Protein AF-A0AAV8YZI4-F1 (afdb_monomer_lite)

Sequence (78 aa):
MEIPYYFGKVTLASASEATWKVSTDAISNLKQGLVSLFNDSFSKQLQETAQDRTELDKGFVEILLRKIKRLVQFVPVK

Structure (mmCIF, N/CA/C/O backbone):
data_AF-A0AAV8YZI4-F1
#
_entry.id   AF-A0AAV8YZI4-F1
#
loop_
_atom_site.group_PDB
_atom_site.id
_atom_site.type_symbol
_atom_site.label_atom_id
_atom_site.label_alt_id
_atom_site.label_comp_id
_atom_site.label_asym_id
_atom_site.label_entity_id
_atom_site.label_seq_id
_atom_site.pdbx_PDB_ins_code
_atom_site.Cartn_x
_atom_site.Cartn_y
_atom_site.Cartn_z
_atom_site.occupancy
_atom_site.B_iso_or_equiv
_atom_site.auth_seq_id
_atom_site.auth_comp_id
_atom_site.auth_asym_id
_atom_site.auth_atom_id
_atom_site.pdbx_PDB_model_num
ATOM 1 N N . MET A 1 1 ? -34.681 1.544 -55.067 1.00 40.03 1 MET A N 1
ATOM 2 C CA . MET A 1 1 ? -33.227 1.747 -55.237 1.00 40.03 1 MET A CA 1
ATOM 3 C C . MET A 1 1 ? -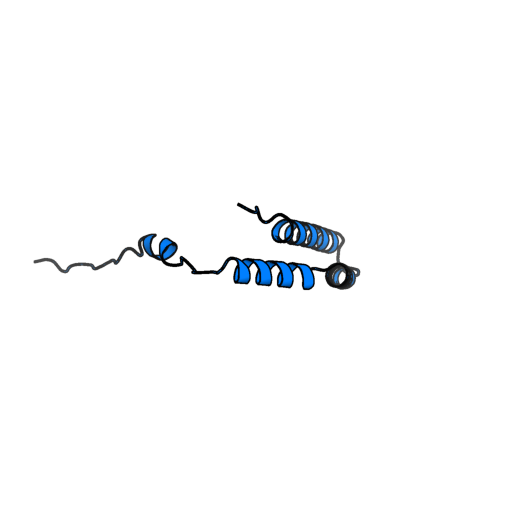32.705 2.254 -53.902 1.00 40.03 1 MET A C 1
ATOM 5 O O . MET A 1 1 ? -33.336 3.129 -53.326 1.00 40.03 1 MET A O 1
ATOM 9 N N . GLU A 1 2 ? -31.720 1.554 -53.350 1.00 39.66 2 GLU A N 1
ATOM 10 C CA . GLU A 1 2 ? -31.488 1.356 -51.911 1.00 39.66 2 GLU A CA 1
ATOM 11 C C . GLU A 1 2 ? -30.877 2.566 -51.182 1.00 39.66 2 GLU A C 1
ATOM 13 O O . GLU A 1 2 ? -30.026 3.266 -51.723 1.00 39.66 2 GLU A O 1
ATOM 18 N N . ILE A 1 3 ? -31.294 2.786 -49.929 1.00 47.50 3 ILE A N 1
ATOM 19 C CA . ILE A 1 3 ? -30.668 3.740 -49.000 1.00 47.50 3 ILE A CA 1
ATOM 20 C C . ILE A 1 3 ? -29.539 2.993 -48.270 1.00 47.50 3 ILE A C 1
ATOM 22 O O . ILE A 1 3 ? -29.837 2.011 -47.584 1.00 47.50 3 ILE A O 1
ATOM 26 N N . PRO A 1 4 ? -28.264 3.412 -48.359 1.00 46.53 4 PRO A N 1
ATOM 27 C CA . PRO A 1 4 ? -27.199 2.730 -47.643 1.00 46.53 4 PRO A CA 1
ATOM 28 C C . PRO A 1 4 ? -27.220 3.144 -46.167 1.00 46.53 4 PRO A C 1
ATOM 30 O O . PRO A 1 4 ? -26.925 4.284 -45.808 1.00 46.53 4 PRO A O 1
ATOM 33 N N . TYR A 1 5 ? -27.552 2.194 -45.294 1.00 43.31 5 TYR A N 1
ATOM 34 C CA . TYR A 1 5 ? -27.309 2.311 -43.860 1.00 43.31 5 TYR A CA 1
ATOM 35 C C . TYR A 1 5 ? -25.800 2.230 -43.603 1.00 43.31 5 TYR A C 1
ATOM 37 O O . TYR A 1 5 ? -25.225 1.142 -43.554 1.00 43.31 5 TYR A O 1
ATOM 45 N N . TYR A 1 6 ? -25.152 3.370 -43.369 1.00 48.38 6 TYR A N 1
ATOM 46 C CA . TYR A 1 6 ? -23.839 3.386 -42.727 1.00 48.38 6 TYR A CA 1
ATOM 47 C C . TYR A 1 6 ? -24.012 3.139 -41.227 1.00 48.38 6 TYR A C 1
ATOM 49 O O . TYR A 1 6 ? -23.848 4.032 -40.400 1.00 48.38 6 TYR A O 1
ATOM 57 N N . PHE A 1 7 ? -24.331 1.896 -40.863 1.00 50.12 7 PHE A N 1
ATOM 58 C CA . PHE A 1 7 ? -24.052 1.412 -39.517 1.00 50.12 7 PHE A CA 1
ATOM 59 C C . PHE A 1 7 ? -22.545 1.162 -39.449 1.00 50.12 7 PHE A C 1
ATOM 61 O O . PHE A 1 7 ? -22.058 0.050 -39.666 1.00 50.12 7 PHE A O 1
ATOM 68 N N . GLY A 1 8 ? -21.796 2.249 -39.259 1.00 46.75 8 GLY A N 1
ATOM 69 C CA . GLY A 1 8 ? -20.366 2.209 -39.010 1.00 46.75 8 GLY A CA 1
ATOM 70 C C . GLY A 1 8 ? -20.127 1.355 -37.777 1.00 46.75 8 GLY A C 1
ATOM 71 O O . GLY A 1 8 ? -20.290 1.811 -36.648 1.00 46.75 8 GLY A O 1
ATOM 72 N N . LYS A 1 9 ? -19.771 0.089 -38.004 1.00 46.78 9 LYS A N 1
ATOM 73 C CA . LYS A 1 9 ? -19.156 -0.761 -36.996 1.00 46.78 9 LYS A CA 1
ATOM 74 C C . LYS A 1 9 ? -17.983 0.035 -36.440 1.00 46.78 9 LYS A C 1
ATOM 76 O O . LYS A 1 9 ? -17.003 0.237 -37.151 1.00 46.78 9 LYS A O 1
ATOM 81 N N . VAL A 1 10 ? -18.077 0.467 -35.185 1.00 49.81 10 VAL A N 1
ATOM 82 C CA . VAL A 1 10 ? -16.887 0.779 -34.395 1.00 49.81 10 VAL A CA 1
ATOM 83 C C . VAL A 1 10 ? -16.138 -0.544 -34.286 1.00 49.81 10 VAL A C 1
ATOM 85 O O . VAL A 1 10 ? -16.442 -1.402 -33.461 1.00 49.81 10 VAL A O 1
ATOM 88 N N . THR A 1 11 ? -15.261 -0.788 -35.252 1.00 44.78 11 THR A N 1
ATOM 89 C CA . THR A 1 11 ? -14.408 -1.961 -35.294 1.00 44.78 11 THR A CA 1
ATOM 90 C C . THR A 1 11 ? -13.362 -1.807 -34.198 1.00 44.78 11 THR A C 1
ATOM 92 O O . THR A 1 11 ? -12.870 -0.711 -33.927 1.00 44.78 11 THR A O 1
ATOM 95 N N . LEU A 1 12 ? -12.992 -2.933 -33.584 1.00 47.03 12 LEU A N 1
ATOM 96 C CA . LEU A 1 12 ? -11.909 -3.073 -32.601 1.00 47.03 12 LEU A CA 1
ATOM 97 C C . LEU A 1 12 ? -10.580 -2.387 -32.998 1.00 47.03 12 LEU A C 1
ATOM 99 O O . LEU A 1 12 ? -9.704 -2.245 -32.153 1.00 47.03 12 LEU A O 1
ATOM 103 N N . ALA A 1 13 ? -10.432 -1.943 -34.251 1.00 42.88 13 ALA A N 1
ATOM 104 C CA . ALA A 1 13 ? -9.334 -1.111 -34.733 1.00 42.88 13 ALA A CA 1
ATOM 105 C C . ALA A 1 13 ? -9.131 0.175 -33.903 1.00 42.88 13 ALA A C 1
ATOM 107 O O . ALA A 1 13 ? -7.994 0.608 -33.720 1.00 42.88 13 ALA A O 1
ATOM 108 N N . SER A 1 14 ? -10.194 0.730 -33.304 1.00 43.34 14 SER A N 1
ATOM 109 C CA . SER A 1 14 ? -10.066 1.879 -32.392 1.00 43.34 14 SER A CA 1
ATOM 110 C C . SER A 1 14 ? -9.401 1.532 -31.052 1.00 43.34 14 SER A C 1
ATOM 112 O O . SER A 1 14 ? -8.977 2.441 -30.342 1.00 43.34 14 SER A O 1
ATOM 114 N N . ALA A 1 15 ? -9.292 0.250 -30.685 1.00 47.06 15 ALA A N 1
ATOM 115 C CA . ALA A 1 15 ? -8.550 -0.170 -29.494 1.00 47.06 15 ALA A CA 1
ATOM 116 C C . ALA A 1 15 ? -7.045 -0.338 -29.775 1.00 47.06 15 ALA A C 1
ATOM 118 O O . ALA A 1 15 ? -6.238 -0.183 -28.863 1.00 47.06 15 ALA A O 1
ATOM 119 N N . SER A 1 16 ? -6.653 -0.614 -31.027 1.00 43.94 16 SER A N 1
ATOM 120 C CA . SER A 1 16 ? -5.242 -0.733 -31.432 1.00 43.94 16 SER A CA 1
ATOM 121 C C . SER A 1 16 ? -4.552 0.613 -31.688 1.00 43.94 16 SER A C 1
ATOM 123 O O . SER A 1 16 ? -3.327 0.699 -31.605 1.00 43.94 16 SER A O 1
ATOM 125 N N . GLU A 1 17 ? -5.310 1.680 -31.952 1.00 42.69 17 GLU A N 1
ATOM 126 C CA . GLU A 1 17 ? -4.750 3.021 -32.185 1.00 42.69 17 GLU A CA 1
ATOM 127 C C . GLU A 1 17 ? -4.485 3.827 -30.908 1.00 42.69 17 GLU A C 1
ATOM 129 O O . GLU A 1 17 ? -3.788 4.839 -30.946 1.00 42.69 17 GLU A O 1
ATOM 134 N N . ALA A 1 18 ? -4.890 3.320 -29.741 1.00 47.59 18 ALA A N 1
ATOM 135 C CA . ALA A 1 18 ? -4.335 3.761 -28.465 1.00 47.59 18 ALA A CA 1
ATOM 136 C C . ALA A 1 18 ? -2.949 3.125 -28.233 1.00 47.59 18 ALA A C 1
ATOM 138 O O . ALA A 1 18 ? -2.639 2.643 -27.145 1.00 47.59 18 ALA A O 1
ATOM 139 N N . THR A 1 19 ? -2.085 3.123 -29.252 1.00 51.44 19 THR A N 1
ATOM 140 C CA . THR A 1 19 ? -0.651 2.923 -29.040 1.00 51.44 19 THR A CA 1
ATOM 141 C C . THR A 1 19 ? -0.137 4.231 -28.458 1.00 51.44 19 THR A C 1
ATOM 143 O O . THR A 1 19 ? 0.428 5.075 -29.152 1.00 51.44 19 THR A O 1
ATOM 146 N N . TRP A 1 20 ? -0.410 4.448 -27.170 1.00 55.16 20 TRP A N 1
ATOM 147 C CA . TRP A 1 20 ? 0.254 5.499 -26.425 1.00 55.16 20 TRP A CA 1
ATOM 148 C C . TRP A 1 20 ? 1.748 5.248 -26.619 1.00 55.16 20 TRP A C 1
ATOM 150 O O . TRP A 1 20 ? 2.266 4.223 -26.174 1.00 55.16 20 TRP A O 1
ATOM 160 N N . LYS A 1 21 ? 2.445 6.153 -27.312 1.00 56.50 21 LYS A N 1
ATOM 161 C CA . LYS A 1 21 ? 3.910 6.201 -27.302 1.00 56.50 21 LYS A CA 1
ATOM 162 C C . LYS A 1 21 ? 4.349 6.620 -25.896 1.00 56.50 21 LYS A C 1
ATOM 164 O O . LYS A 1 21 ? 4.852 7.720 -25.698 1.00 56.50 21 LYS A O 1
ATOM 169 N N . VAL A 1 22 ? 4.078 5.788 -24.894 1.00 63.06 22 VAL A N 1
ATOM 170 C CA . VAL A 1 22 ? 4.587 5.987 -23.545 1.00 63.06 22 VAL A CA 1
ATOM 171 C C . VAL A 1 22 ? 6.044 5.574 -23.616 1.00 63.06 22 VAL A C 1
ATOM 173 O O . VAL A 1 22 ? 6.349 4.410 -23.873 1.00 63.06 22 VAL A O 1
ATOM 176 N N . SER A 1 23 ? 6.948 6.538 -23.458 1.00 76.88 23 SER A N 1
ATOM 177 C CA . SER A 1 23 ? 8.359 6.210 -23.295 1.00 76.88 23 SER A CA 1
ATOM 178 C C . SER A 1 23 ? 8.523 5.314 -22.067 1.00 76.88 23 SER A C 1
ATOM 180 O O . SER A 1 23 ? 7.791 5.445 -21.082 1.00 76.88 23 SER A O 1
ATOM 182 N N . THR A 1 24 ? 9.502 4.413 -22.098 1.00 77.94 24 THR A N 1
ATOM 183 C CA . THR A 1 24 ? 9.861 3.594 -20.932 1.00 77.94 24 THR A CA 1
ATOM 184 C C . THR A 1 24 ? 10.103 4.467 -19.696 1.00 77.94 24 THR A C 1
ATOM 186 O O . THR A 1 24 ? 9.714 4.090 -18.593 1.00 77.94 24 THR A O 1
ATOM 189 N N . ASP A 1 25 ? 10.638 5.678 -19.886 1.00 80.62 25 ASP A N 1
ATOM 190 C CA . ASP A 1 25 ? 10.810 6.682 -18.834 1.00 80.62 25 ASP A CA 1
ATOM 191 C C . ASP A 1 25 ? 9.481 7.155 -18.239 1.00 80.62 25 ASP A C 1
ATOM 193 O O . ASP A 1 25 ? 9.348 7.245 -17.022 1.00 80.62 25 ASP A O 1
ATOM 197 N N . ALA A 1 26 ? 8.462 7.409 -19.065 1.00 82.81 26 ALA A N 1
ATOM 198 C CA . ALA A 1 26 ? 7.138 7.788 -18.579 1.00 82.81 26 ALA A CA 1
ATOM 199 C C . ALA A 1 26 ? 6.461 6.640 -17.807 1.00 82.81 26 ALA A C 1
ATOM 201 O O . ALA A 1 26 ? 5.837 6.889 -16.774 1.00 82.81 26 ALA A O 1
ATOM 202 N N . ILE A 1 27 ? 6.643 5.384 -18.237 1.00 82.25 27 ILE A N 1
ATOM 203 C CA . ILE A 1 27 ? 6.178 4.203 -17.484 1.00 82.25 27 ILE A CA 1
ATOM 204 C C . ILE A 1 27 ? 6.924 4.090 -16.147 1.00 82.25 27 ILE A C 1
ATOM 206 O O . ILE A 1 27 ? 6.305 3.848 -15.110 1.00 82.25 27 ILE A O 1
ATOM 210 N N . SER A 1 28 ? 8.244 4.287 -16.156 1.00 82.94 28 SER A N 1
ATOM 211 C CA . SER A 1 28 ? 9.088 4.242 -14.959 1.00 82.94 28 SER A CA 1
ATOM 212 C C . SER A 1 28 ? 8.691 5.321 -13.949 1.00 82.94 28 SER A C 1
ATOM 214 O O . SER A 1 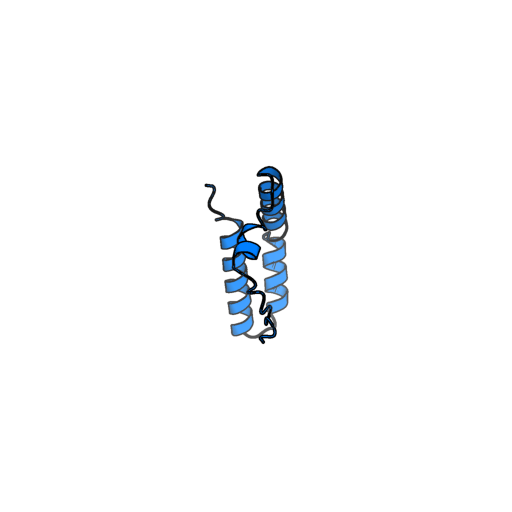28 ? 8.445 5.016 -12.781 1.00 82.94 28 SER A O 1
ATOM 216 N N . ASN A 1 29 ? 8.518 6.561 -14.411 1.00 87.25 29 ASN A N 1
ATOM 217 C CA . ASN A 1 29 ? 8.089 7.690 -13.586 1.00 87.25 29 ASN A CA 1
ATOM 218 C C . ASN A 1 29 ? 6.687 7.468 -13.009 1.00 87.25 29 ASN A C 1
ATOM 220 O O . ASN A 1 29 ? 6.460 7.731 -11.829 1.00 87.25 29 ASN A O 1
ATOM 224 N N . LEU A 1 30 ? 5.755 6.924 -13.801 1.00 86.25 30 LEU A N 1
ATOM 225 C CA . LEU A 1 30 ? 4.427 6.555 -13.313 1.00 86.25 30 LEU A CA 1
ATOM 226 C C . LEU A 1 30 ? 4.519 5.479 -12.225 1.00 86.25 30 LEU A C 1
ATOM 228 O O . LEU A 1 30 ? 3.901 5.621 -11.170 1.00 86.25 30 LEU A O 1
ATOM 232 N N . LYS A 1 31 ? 5.318 4.427 -12.441 1.00 86.00 31 LYS A N 1
ATOM 233 C CA . LYS A 1 31 ? 5.534 3.371 -11.443 1.00 86.00 31 LYS A CA 1
ATOM 234 C C . LYS A 1 31 ? 6.112 3.946 -10.152 1.00 86.00 31 LYS A C 1
ATOM 236 O O . LYS A 1 31 ? 5.600 3.643 -9.078 1.00 86.00 31 LYS A O 1
ATOM 241 N N . GLN A 1 32 ? 7.139 4.789 -10.244 1.00 87.25 32 GLN A N 1
ATOM 242 C CA . GLN A 1 32 ? 7.736 5.449 -9.081 1.00 87.25 32 GLN A CA 1
ATOM 243 C C . GLN A 1 32 ? 6.729 6.348 -8.356 1.00 87.25 32 GLN A C 1
ATOM 245 O O . GLN A 1 32 ? 6.636 6.284 -7.132 1.00 87.25 32 GLN A O 1
ATOM 250 N N . GLY A 1 33 ? 5.927 7.121 -9.093 1.00 89.25 33 GLY A N 1
ATOM 251 C CA . GLY A 1 33 ? 4.859 7.946 -8.530 1.00 89.25 33 GLY A CA 1
ATOM 252 C C . GLY A 1 33 ? 3.812 7.121 -7.781 1.00 89.25 33 GLY A C 1
ATOM 253 O O . GLY A 1 33 ? 3.459 7.454 -6.652 1.00 89.25 33 GLY A O 1
ATOM 254 N N . LEU A 1 34 ? 3.375 5.998 -8.357 1.00 89.19 34 LEU A N 1
ATOM 255 C CA . LEU A 1 34 ? 2.431 5.081 -7.714 1.00 89.19 34 LEU A CA 1
ATOM 256 C C . LEU A 1 34 ? 3.029 4.429 -6.460 1.00 89.19 34 LEU A C 1
ATOM 258 O O . LEU A 1 34 ? 2.358 4.378 -5.434 1.00 89.19 34 LEU A O 1
ATOM 262 N N . VAL A 1 35 ? 4.283 3.966 -6.502 1.00 87.50 35 VAL A N 1
ATOM 263 C CA . VAL A 1 35 ? 4.969 3.412 -5.317 1.00 87.50 35 VAL A CA 1
ATOM 264 C C . VAL A 1 35 ? 5.098 4.465 -4.216 1.00 87.50 35 VAL A C 1
ATOM 266 O O . VAL A 1 35 ? 4.861 4.161 -3.049 1.00 87.50 35 VAL A O 1
ATOM 269 N N . SER A 1 36 ? 5.452 5.698 -4.587 1.00 89.69 36 SER A N 1
ATOM 270 C CA . SER A 1 36 ? 5.595 6.814 -3.652 1.00 89.69 36 SER A CA 1
ATOM 271 C C . SER A 1 36 ? 4.263 7.182 -2.995 1.00 89.69 36 SER A C 1
ATOM 273 O O . SER A 1 36 ? 4.220 7.411 -1.788 1.00 89.69 36 SER A O 1
ATOM 275 N N . LEU A 1 37 ? 3.166 7.177 -3.759 1.00 90.00 37 LEU A N 1
ATOM 276 C CA . LEU A 1 37 ? 1.824 7.456 -3.249 1.00 90.00 37 LEU A CA 1
ATOM 277 C C . LEU A 1 37 ? 1.301 6.326 -2.349 1.00 90.00 37 LEU A C 1
ATOM 279 O O . LEU A 1 37 ? 0.857 6.578 -1.232 1.00 90.00 37 LEU A O 1
ATOM 283 N N . PHE A 1 38 ? 1.386 5.073 -2.807 1.00 88.94 38 PHE A N 1
ATOM 284 C CA . PHE A 1 38 ? 0.908 3.883 -2.087 1.00 88.94 38 PHE A CA 1
ATOM 285 C C . PHE A 1 38 ? 1.946 3.334 -1.100 1.00 88.94 38 PHE A C 1
ATOM 287 O O . PHE A 1 38 ? 2.195 2.126 -1.020 1.00 88.94 38 PHE A O 1
ATOM 294 N N . ASN A 1 39 ? 2.557 4.238 -0.344 1.00 87.94 39 ASN A N 1
ATOM 295 C CA . ASN A 1 39 ? 3.557 3.910 0.657 1.00 87.94 39 ASN A CA 1
ATOM 296 C C . ASN A 1 39 ? 2.920 3.389 1.965 1.00 87.94 39 ASN A C 1
ATOM 298 O O . ASN A 1 39 ? 1.697 3.248 2.109 1.00 87.94 39 ASN A O 1
ATOM 302 N N . ASP A 1 40 ? 3.768 3.079 2.943 1.00 89.69 40 ASP A N 1
ATOM 303 C CA . ASP A 1 40 ? 3.313 2.548 4.228 1.00 89.69 40 ASP A CA 1
ATOM 304 C C . ASP A 1 40 ? 2.563 3.578 5.080 1.00 89.69 40 ASP A C 1
ATOM 306 O O . ASP A 1 40 ? 1.686 3.190 5.849 1.00 89.69 40 ASP A O 1
ATOM 310 N N . SER A 1 41 ? 2.838 4.875 4.911 1.00 93.31 41 SER A N 1
ATOM 311 C CA . SER A 1 41 ? 2.087 5.943 5.583 1.00 93.31 41 SER A CA 1
ATOM 312 C C . SER A 1 41 ? 0.645 5.996 5.077 1.00 93.31 41 SER A C 1
ATOM 314 O O . SER A 1 41 ? -0.284 5.895 5.873 1.00 93.31 41 SER A O 1
ATOM 316 N N . PHE A 1 42 ? 0.449 6.023 3.753 1.00 92.50 42 PHE A N 1
ATOM 317 C CA . PHE A 1 42 ? -0.882 5.951 3.142 1.00 92.50 42 PHE A CA 1
ATOM 318 C C . PHE A 1 42 ? -1.636 4.692 3.584 1.00 92.50 42 PHE A C 1
ATOM 320 O O . PHE A 1 42 ? -2.816 4.751 3.923 1.00 92.50 42 PHE A O 1
ATOM 327 N N . SER A 1 43 ? -0.943 3.547 3.614 1.00 91.50 43 SER A N 1
ATOM 328 C CA . SER A 1 43 ? -1.541 2.276 4.037 1.00 91.50 43 SER A CA 1
ATOM 329 C C . SER A 1 43 ? -2.070 2.346 5.475 1.00 91.50 43 SER A C 1
ATOM 331 O O . SER A 1 43 ? -3.186 1.898 5.728 1.00 91.50 43 SER A O 1
ATOM 333 N N . LYS A 1 44 ? -1.301 2.940 6.399 1.00 93.62 44 LYS A N 1
ATOM 334 C CA . LYS A 1 44 ? -1.720 3.141 7.795 1.00 93.62 44 LYS A CA 1
ATOM 335 C C . LYS A 1 44 ? -2.881 4.119 7.905 1.00 93.62 44 LYS A C 1
ATOM 337 O O . LYS A 1 44 ? -3.879 3.784 8.525 1.00 93.62 44 LYS A O 1
ATOM 342 N N . GLN A 1 45 ? -2.792 5.267 7.238 1.00 94.31 45 GLN A N 1
ATOM 343 C CA . GLN A 1 45 ? -3.857 6.271 7.243 1.00 94.31 45 GLN A CA 1
ATOM 344 C C . GLN A 1 45 ? -5.179 5.689 6.734 1.00 94.31 45 GLN A C 1
ATOM 346 O O . GLN A 1 45 ? -6.227 5.891 7.340 1.00 94.31 45 GLN A O 1
ATOM 351 N N . LEU A 1 46 ? -5.145 4.903 5.654 1.00 92.56 46 LEU A N 1
ATOM 352 C CA . LEU A 1 46 ? -6.348 4.261 5.132 1.00 92.56 46 LEU A CA 1
ATOM 353 C C . LEU A 1 46 ? -6.931 3.242 6.127 1.00 92.56 46 LEU A C 1
ATOM 355 O O . LEU A 1 46 ? -8.144 3.208 6.325 1.00 92.56 46 LEU A O 1
ATOM 359 N N . GLN A 1 47 ? -6.085 2.445 6.784 1.00 92.00 47 GLN A N 1
ATOM 360 C CA . GLN A 1 47 ? -6.518 1.524 7.843 1.00 92.00 47 GLN A CA 1
ATOM 361 C C . GLN A 1 47 ? -7.109 2.270 9.044 1.00 92.00 47 GLN A C 1
ATOM 363 O O . GLN A 1 47 ? -8.128 1.840 9.579 1.00 92.00 47 GLN A O 1
ATOM 368 N N . GLU A 1 48 ? -6.524 3.404 9.427 1.00 94.31 48 GLU A N 1
ATOM 369 C CA . GLU A 1 48 ? -7.027 4.272 10.493 1.00 94.31 48 GLU A CA 1
ATOM 370 C C . GLU A 1 48 ? -8.435 4.787 10.178 1.00 94.31 48 GLU A C 1
ATOM 372 O O . GLU A 1 48 ? -9.316 4.706 11.030 1.00 94.31 48 GLU A O 1
ATOM 377 N N . THR A 1 49 ? -8.714 5.195 8.932 1.00 92.00 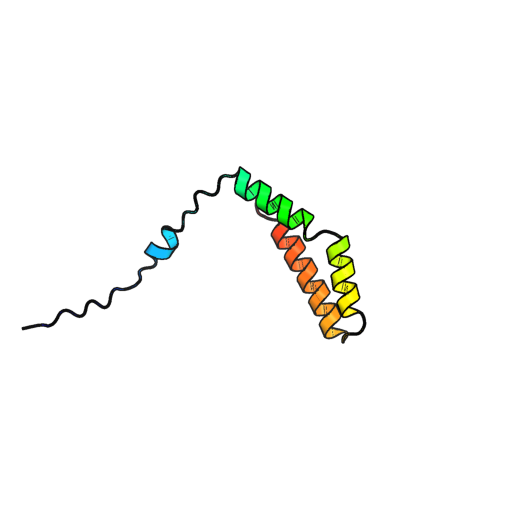49 THR A N 1
ATOM 378 C CA . THR A 1 49 ? -10.079 5.610 8.537 1.00 92.00 49 THR A CA 1
ATOM 379 C C . THR A 1 49 ? -11.126 4.491 8.613 1.00 92.00 49 THR A C 1
ATOM 381 O O . THR A 1 49 ? -12.330 4.766 8.636 1.00 92.00 49 THR A O 1
ATOM 384 N N . ALA A 1 50 ? -10.683 3.232 8.650 1.00 90.69 50 ALA A N 1
ATOM 385 C CA . ALA A 1 50 ? -11.533 2.053 8.755 1.00 90.69 50 ALA A CA 1
ATOM 386 C C . ALA A 1 50 ? -11.593 1.466 10.181 1.00 90.69 50 ALA A C 1
ATOM 388 O O . ALA A 1 50 ? -12.352 0.524 10.402 1.00 90.69 50 ALA A O 1
ATOM 389 N N . GLN A 1 51 ? -10.842 2.004 11.154 1.00 88.94 51 GLN A N 1
ATOM 390 C CA . GLN A 1 51 ? -10.757 1.473 12.529 1.00 88.94 51 GLN A CA 1
ATOM 391 C C . GLN A 1 51 ? -12.124 1.352 13.218 1.00 88.94 51 GLN A C 1
ATOM 393 O O . GLN A 1 51 ? -12.396 0.338 13.861 1.00 88.94 51 GLN A O 1
ATOM 398 N N . ASP A 1 52 ? -13.002 2.335 13.016 1.00 93.00 52 ASP A N 1
ATOM 399 C CA . ASP A 1 52 ? -14.339 2.374 13.627 1.00 93.00 52 ASP A CA 1
ATOM 400 C C . ASP A 1 52 ? -15.431 1.757 12.734 1.00 93.00 52 ASP A C 1
ATOM 402 O O . ASP A 1 52 ? -16.626 1.859 13.018 1.00 93.00 52 ASP A O 1
ATOM 406 N N . ARG A 1 53 ? -15.040 1.148 11.607 1.00 92.94 53 ARG A N 1
ATOM 407 C CA . ARG A 1 53 ? -15.955 0.487 10.668 1.00 92.94 53 ARG A CA 1
ATOM 408 C C . ARG A 1 53 ? -16.150 -0.982 11.028 1.00 92.94 53 ARG A C 1
ATOM 410 O O . ARG A 1 53 ? -15.536 -1.511 11.954 1.00 92.94 53 ARG A O 1
ATOM 417 N N . THR A 1 54 ? -17.038 -1.649 10.296 1.00 95.25 54 THR A N 1
ATOM 418 C CA . THR A 1 54 ? -17.298 -3.074 10.514 1.00 95.25 54 THR A CA 1
ATOM 419 C C . THR A 1 54 ? -16.057 -3.911 10.186 1.00 95.25 54 THR A C 1
ATOM 421 O O . THR A 1 54 ? -15.215 -3.511 9.381 1.00 95.25 54 THR A O 1
ATOM 424 N N . GLU A 1 55 ? -15.949 -5.110 10.761 1.00 93.25 55 GLU A N 1
ATOM 425 C CA . GLU A 1 55 ? -14.851 -6.039 10.443 1.00 93.25 55 GLU A CA 1
ATOM 426 C C . GLU A 1 55 ? -14.802 -6.410 8.949 1.00 93.25 55 GLU A C 1
ATOM 428 O O . GLU A 1 55 ? -13.727 -6.626 8.390 1.00 93.25 55 GLU A O 1
ATOM 433 N N . LEU A 1 56 ? -15.957 -6.410 8.271 1.00 94.00 56 LEU A N 1
ATOM 434 C CA . LEU A 1 56 ? -16.035 -6.590 6.819 1.00 94.00 56 LEU A CA 1
ATOM 435 C C . LEU A 1 56 ? -15.350 -5.444 6.064 1.00 94.00 56 LEU A C 1
ATOM 437 O O . LEU A 1 56 ? -14.593 -5.698 5.127 1.00 94.00 56 LEU A O 1
ATOM 441 N N . ASP A 1 57 ? -15.575 -4.199 6.486 1.00 92.56 57 ASP A N 1
ATOM 442 C CA . ASP A 1 57 ? -14.974 -3.018 5.858 1.00 92.56 57 ASP A CA 1
ATOM 443 C C . ASP A 1 57 ? -13.457 -2.9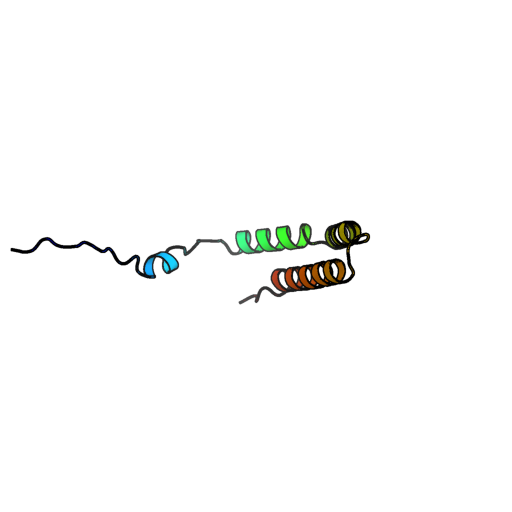85 6.072 1.00 92.56 57 ASP A C 1
ATOM 445 O O . ASP A 1 57 ? -12.699 -2.727 5.133 1.00 92.56 57 ASP A O 1
ATOM 449 N N . LYS A 1 58 ? -12.998 -3.318 7.285 1.00 93.69 58 LYS A N 1
ATOM 450 C CA . LYS A 1 58 ? -11.565 -3.447 7.599 1.00 93.69 58 LYS A CA 1
ATOM 451 C C . LYS A 1 58 ? -10.903 -4.503 6.717 1.00 93.69 58 LYS A C 1
ATOM 453 O O . LYS A 1 58 ? -9.907 -4.217 6.049 1.00 93.69 58 LYS A O 1
ATOM 458 N N . GLY A 1 59 ? -11.500 -5.694 6.640 1.00 93.62 59 GLY A N 1
ATOM 459 C CA . GLY A 1 59 ? -11.008 -6.779 5.792 1.00 93.62 59 GLY A CA 1
ATOM 460 C C . GLY A 1 59 ? -10.987 -6.402 4.307 1.00 93.62 59 GLY A C 1
ATOM 461 O O . GLY A 1 59 ? -10.028 -6.714 3.596 1.00 93.62 59 GLY A O 1
ATOM 462 N N . PHE A 1 60 ? -11.999 -5.672 3.830 1.00 94.31 60 PHE A N 1
ATOM 463 C CA . PHE A 1 60 ? -12.022 -5.152 2.465 1.00 94.31 60 PHE A CA 1
ATOM 464 C C . PHE A 1 60 ? -10.857 -4.190 2.197 1.00 94.31 60 PHE A C 1
ATOM 466 O O . PHE A 1 60 ? -10.148 -4.359 1.199 1.00 94.31 60 PHE A O 1
ATOM 473 N N . VAL A 1 61 ? -10.619 -3.226 3.093 1.00 94.12 61 VAL A N 1
ATOM 474 C CA . VAL A 1 61 ? -9.516 -2.255 2.980 1.00 94.12 61 VAL A CA 1
ATOM 475 C C . VAL A 1 61 ? -8.160 -2.960 2.939 1.00 94.12 61 VAL A C 1
ATOM 477 O O . VAL A 1 61 ? -7.328 -2.653 2.081 1.00 94.12 61 VAL A O 1
ATOM 480 N N . GLU A 1 62 ? -7.943 -3.959 3.791 1.00 92.75 62 GLU A N 1
ATOM 481 C CA . GLU A 1 62 ? -6.706 -4.747 3.786 1.00 92.75 62 GLU A CA 1
ATOM 482 C C . GLU A 1 62 ? -6.498 -5.520 2.477 1.00 92.75 62 GLU A C 1
ATOM 484 O O . GLU A 1 62 ? -5.393 -5.542 1.918 1.00 92.75 62 GLU A O 1
ATOM 489 N N . ILE A 1 63 ? -7.554 -6.153 1.958 1.00 95.12 63 ILE A N 1
ATOM 490 C CA . ILE A 1 63 ? -7.501 -6.882 0.685 1.00 95.12 63 ILE A CA 1
ATOM 491 C C . ILE A 1 63 ? -7.215 -5.917 -0.469 1.00 95.12 63 ILE A C 1
ATOM 493 O O . ILE A 1 63 ? -6.401 -6.235 -1.344 1.00 95.12 63 ILE A O 1
ATOM 497 N N . LEU A 1 64 ? -7.854 -4.747 -0.474 1.00 92.81 64 LEU A N 1
ATOM 498 C CA . LEU A 1 64 ? -7.654 -3.716 -1.488 1.00 92.81 64 LEU A CA 1
ATOM 499 C C . LEU A 1 64 ? -6.207 -3.211 -1.483 1.00 92.81 64 LEU A C 1
ATOM 501 O O . LEU A 1 64 ? -5.559 -3.220 -2.532 1.00 92.81 64 LEU A O 1
ATOM 505 N N . LEU A 1 65 ? -5.664 -2.871 -0.310 1.00 92.12 65 LEU A N 1
ATOM 506 C CA . LEU A 1 65 ? -4.265 -2.459 -0.154 1.00 92.12 65 LEU A CA 1
ATOM 507 C C . LEU A 1 65 ? -3.299 -3.527 -0.676 1.00 92.12 65 LEU A C 1
ATOM 509 O O . LEU A 1 65 ? -2.369 -3.219 -1.426 1.00 92.12 65 LEU A O 1
ATOM 513 N N . ARG A 1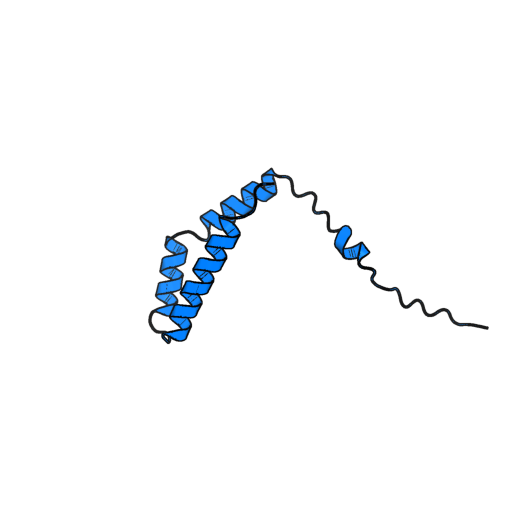 66 ? -3.544 -4.801 -0.349 1.00 90.69 66 ARG A N 1
ATOM 514 C CA . ARG A 1 66 ? -2.720 -5.920 -0.832 1.00 90.69 66 ARG A CA 1
ATOM 515 C C . ARG A 1 66 ? -2.773 -6.055 -2.356 1.00 90.69 66 ARG A C 1
ATOM 517 O O . ARG A 1 66 ? -1.746 -6.331 -2.978 1.00 90.69 66 ARG A O 1
ATOM 524 N N . LYS A 1 67 ? -3.946 -5.858 -2.967 1.00 91.25 67 LYS A N 1
ATOM 525 C CA . LYS A 1 67 ? -4.113 -5.884 -4.429 1.00 91.25 67 LYS A CA 1
ATOM 526 C C . LYS A 1 67 ? -3.372 -4.730 -5.103 1.00 91.25 67 LYS A C 1
ATOM 528 O O . LYS A 1 67 ? -2.638 -4.981 -6.054 1.00 91.25 67 LYS A O 1
ATOM 533 N N . ILE A 1 68 ? -3.498 -3.507 -4.587 1.00 89.19 68 ILE A N 1
ATOM 534 C CA . ILE A 1 68 ? -2.799 -2.328 -5.123 1.00 89.19 68 ILE A CA 1
ATOM 535 C C . ILE A 1 68 ? -1.282 -2.520 -5.041 1.00 89.19 68 ILE A C 1
ATOM 537 O O . ILE A 1 68 ? -0.601 -2.400 -6.059 1.00 89.19 68 ILE A O 1
ATOM 541 N N . LYS A 1 69 ? -0.753 -2.914 -3.870 1.00 87.81 69 LYS A N 1
ATOM 542 C CA . LYS A 1 69 ? 0.683 -3.199 -3.704 1.00 87.81 69 LYS A CA 1
ATOM 543 C C . LYS A 1 69 ? 1.163 -4.238 -4.718 1.00 87.81 69 LYS A C 1
ATOM 545 O O . LYS A 1 69 ? 2.186 -4.024 -5.363 1.00 87.81 69 LYS A O 1
ATOM 550 N N . ARG A 1 70 ? 0.398 -5.318 -4.935 1.00 87.12 70 ARG A N 1
ATOM 551 C CA . ARG A 1 70 ? 0.749 -6.337 -5.937 1.00 87.12 70 ARG A CA 1
ATOM 552 C C . ARG A 1 70 ? 0.788 -5.783 -7.361 1.00 87.12 70 ARG A C 1
ATOM 554 O O . ARG A 1 70 ? 1.742 -6.053 -8.079 1.00 87.12 70 ARG A O 1
ATOM 561 N N . LEU A 1 71 ? -0.214 -5.004 -7.758 1.00 84.94 71 LEU A N 1
ATOM 562 C CA . LEU A 1 71 ? -0.291 -4.435 -9.107 1.00 84.94 71 LEU A CA 1
ATOM 563 C C . LEU A 1 71 ? 0.858 -3.464 -9.393 1.00 84.94 71 LEU A C 1
ATOM 565 O O . LEU A 1 71 ? 1.403 -3.475 -10.490 1.00 84.94 71 LEU A O 1
ATOM 569 N N . VAL A 1 72 ? 1.246 -2.655 -8.406 1.00 83.25 72 VAL A N 1
ATOM 570 C CA . VAL A 1 72 ? 2.301 -1.646 -8.568 1.00 83.25 72 VAL A CA 1
ATOM 571 C C . VAL A 1 72 ? 3.703 -2.267 -8.483 1.00 83.25 72 VAL A C 1
ATOM 573 O O . VAL A 1 72 ? 4.596 -1.900 -9.251 1.00 83.25 72 VAL A O 1
ATOM 576 N N . GLN A 1 73 ? 3.920 -3.220 -7.569 1.00 74.88 73 GLN A N 1
ATOM 577 C CA . GLN A 1 73 ? 5.241 -3.821 -7.339 1.00 74.88 73 GLN A CA 1
ATOM 578 C C . GLN A 1 73 ? 5.577 -4.935 -8.340 1.00 74.88 73 GLN A C 1
ATOM 580 O O . GLN A 1 73 ? 6.736 -5.051 -8.736 1.00 74.88 73 GLN A O 1
ATOM 585 N N . PHE A 1 74 ? 4.584 -5.703 -8.803 1.00 69.75 74 PHE A N 1
ATOM 586 C CA . PHE A 1 74 ? 4.775 -6.838 -9.716 1.00 69.75 74 PHE A CA 1
ATOM 587 C C . PHE A 1 74 ? 4.338 -6.537 -11.154 1.00 69.75 74 PHE A C 1
ATOM 589 O O . PHE A 1 74 ? 3.834 -7.421 -11.845 1.00 69.75 74 PHE A O 1
ATOM 596 N N . VAL A 1 75 ? 4.537 -5.306 -11.635 1.00 63.16 75 VAL A N 1
ATOM 597 C CA . VAL A 1 75 ? 4.443 -5.044 -13.078 1.00 63.16 75 VAL A CA 1
ATOM 598 C C . VAL A 1 75 ? 5.529 -5.881 -13.767 1.00 63.16 75 VAL A C 1
ATOM 600 O O . VAL A 1 75 ? 6.706 -5.665 -13.456 1.00 63.16 75 VAL A O 1
ATOM 603 N N . PRO A 1 76 ? 5.180 -6.831 -14.659 1.00 56.19 76 PRO A N 1
ATOM 604 C CA . PRO A 1 76 ? 6.170 -7.623 -15.373 1.00 56.19 76 PRO A CA 1
ATOM 605 C C . PRO A 1 76 ? 7.104 -6.683 -16.130 1.00 56.19 76 PRO A C 1
ATOM 607 O O . PRO A 1 76 ? 6.655 -5.910 -16.976 1.00 56.19 76 PRO A O 1
ATOM 610 N N . VAL A 1 77 ? 8.393 -6.737 -15.808 1.00 54.03 77 VAL A N 1
ATOM 611 C CA . VAL A 1 77 ? 9.426 -6.106 -16.628 1.00 54.03 77 VAL A CA 1
ATOM 612 C C . VAL A 1 77 ? 9.640 -7.079 -17.786 1.00 54.03 77 VAL A C 1
ATOM 614 O O . VAL A 1 77 ? 10.220 -8.144 -17.583 1.00 54.03 77 VAL A O 1
ATOM 617 N N . LYS A 1 78 ? 9.015 -6.803 -18.933 1.00 51.84 78 LYS A N 1
ATOM 618 C CA . LYS A 1 78 ? 9.307 -7.519 -20.181 1.00 51.84 78 LYS A CA 1
ATOM 619 C C . LYS A 1 78 ? 10.601 -6.998 -20.778 1.00 51.84 78 LYS A C 1
ATOM 621 O O . LYS A 1 78 ? 10.803 -5.766 -20.699 1.00 51.84 78 LYS A O 1
#

Organism: NCBI:txid1265417

Secondary structure (DSSP, 8-state):
-----------THHHHS------HHHHHHHHHHHHHHTSHHHHHHHHHHTTTS-H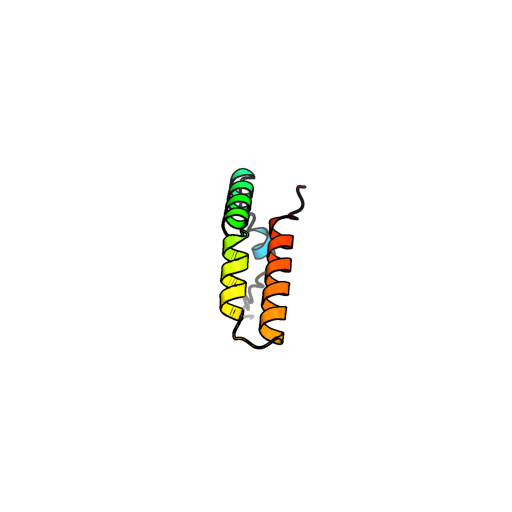HHHHHHHHHHHHHHHHHHT----

Radius of gyration: 21.47 Å; chains: 1; bounding box: 44×16×69 Å

Foldseek 3Di:
DDDDPPPPPPPCVVVVVPPPPCDPVNVVVVLVVLPVCLDPVNLVVQLVVCVPPDPVSSVVSVVVSVVSCCCSVPPDPD

pLDDT: mean 75.59, std 19.76, range [39.66, 95.25]